Protein AF-A0A843EY91-F1 (afdb_monomer_lite)

Structure (mmCIF, N/CA/C/O backbone):
data_AF-A0A843EY91-F1
#
_entry.id   AF-A0A843EY91-F1
#
loop_
_atom_site.group_PDB
_atom_site.id
_atom_site.type_symbol
_atom_site.label_atom_id
_atom_site.label_alt_id
_atom_site.label_comp_id
_atom_site.label_asym_id
_atom_site.label_entity_id
_atom_site.label_seq_id
_atom_site.pdbx_PDB_ins_code
_atom_site.Cartn_x
_atom_site.Cartn_y
_atom_site.Cartn_z
_atom_site.occupancy
_atom_site.B_iso_or_equiv
_atom_site.auth_seq_id
_atom_site.auth_comp_id
_atom_site.auth_asym_id
_atom_site.auth_atom_id
_atom_site.pdbx_PDB_model_num
ATOM 1 N N . GLU A 1 1 ? -23.250 16.316 36.215 1.00 38.41 1 GLU A N 1
ATOM 2 C CA . GLU A 1 1 ? -23.088 16.364 34.748 1.00 38.41 1 GLU A CA 1
ATOM 3 C C . GLU A 1 1 ? -23.158 14.945 34.211 1.00 38.41 1 GLU A C 1
ATOM 5 O O . GLU A 1 1 ? -22.540 14.064 34.795 1.00 38.41 1 GLU A O 1
ATOM 10 N N . SER A 1 2 ? -23.974 14.704 33.185 1.00 42.41 2 SER A N 1
ATOM 11 C CA . SER A 1 2 ? -24.028 13.423 32.475 1.00 42.41 2 SER A CA 1
ATOM 12 C C . SER A 1 2 ? -23.112 13.567 31.266 1.00 42.41 2 SER A C 1
ATOM 14 O O . SER A 1 2 ? -23.427 14.307 30.339 1.00 42.41 2 SER A O 1
ATOM 16 N N . GLY A 1 3 ? -21.922 12.970 31.345 1.00 41.31 3 GLY A N 1
ATOM 17 C CA . GLY A 1 3 ? -20.997 12.908 30.221 1.00 41.31 3 GLY A CA 1
ATOM 18 C C . GLY A 1 3 ? -21.513 11.884 29.223 1.00 41.31 3 GLY A C 1
ATOM 19 O O . GLY A 1 3 ? -21.363 10.684 29.440 1.00 41.31 3 GLY A O 1
ATOM 20 N N . GLU A 1 4 ? -22.164 12.354 28.168 1.00 41.75 4 GLU A N 1
ATOM 21 C CA . GLU A 1 4 ? -22.530 11.518 27.033 1.00 41.75 4 GLU A CA 1
ATOM 22 C C . GLU A 1 4 ? -21.258 11.264 26.213 1.00 41.75 4 GLU A C 1
ATOM 24 O O . GLU A 1 4 ? -20.665 12.184 25.649 1.00 41.75 4 GLU A O 1
ATOM 29 N N . VAL A 1 5 ? -20.781 10.019 26.223 1.00 41.28 5 VAL A N 1
ATOM 30 C CA . VAL A 1 5 ? -19.644 9.588 25.406 1.00 41.28 5 VAL A CA 1
ATOM 31 C C . VAL A 1 5 ? -20.205 8.986 24.126 1.00 41.28 5 VAL A C 1
ATOM 33 O O . VAL A 1 5 ? -20.712 7.865 24.127 1.00 41.28 5 VAL A O 1
ATOM 36 N N . THR A 1 6 ? -20.108 9.723 23.023 1.00 37.47 6 THR A N 1
ATOM 37 C CA . THR A 1 6 ? -20.417 9.200 21.691 1.00 37.47 6 THR A CA 1
ATOM 38 C C . THR A 1 6 ? -19.245 8.347 21.219 1.00 37.47 6 THR A C 1
ATOM 40 O O . THR A 1 6 ? -18.173 8.866 20.912 1.00 37.47 6 THR A O 1
ATOM 43 N N . THR A 1 7 ? -19.430 7.029 21.171 1.00 41.72 7 THR A N 1
ATOM 44 C CA . THR A 1 7 ? -18.467 6.122 20.539 1.00 41.72 7 THR A CA 1
ATOM 45 C C . THR A 1 7 ? -18.862 5.938 19.075 1.00 41.72 7 THR A C 1
ATOM 47 O O . THR A 1 7 ? -19.982 5.539 18.768 1.00 41.72 7 THR A O 1
ATOM 50 N N . PHE A 1 8 ? -17.962 6.272 18.151 1.00 50.16 8 PHE A N 1
ATOM 51 C CA . PHE A 1 8 ? -18.122 5.914 16.743 1.00 50.16 8 PHE A CA 1
ATOM 52 C C . PHE A 1 8 ? -17.582 4.493 16.577 1.00 50.16 8 PHE A C 1
ATOM 54 O O . PHE A 1 8 ? -16.372 4.291 16.501 1.00 50.16 8 PHE A O 1
ATOM 61 N N . GLY A 1 9 ? -18.471 3.500 16.611 1.00 49.00 9 GLY A N 1
ATOM 62 C CA . GLY A 1 9 ? -18.113 2.131 16.250 1.00 49.00 9 GLY A CA 1
ATOM 63 C C . GLY A 1 9 ? -17.911 2.052 14.741 1.00 49.00 9 GLY A C 1
ATOM 64 O O . GLY A 1 9 ? -18.856 2.295 13.996 1.00 49.00 9 GLY A O 1
ATOM 65 N N . ILE A 1 10 ? -16.692 1.747 14.297 1.00 61.06 10 ILE A N 1
ATOM 66 C CA . ILE A 1 10 ? -16.424 1.406 12.894 1.00 61.06 10 ILE A CA 1
ATOM 67 C C . ILE A 1 10 ? -17.069 0.042 12.645 1.00 61.06 10 ILE A C 1
ATOM 69 O O . ILE A 1 10 ? -16.861 -0.889 13.431 1.00 61.06 10 ILE A O 1
ATOM 73 N N . ALA A 1 11 ? -17.881 -0.077 11.595 1.00 61.56 11 ALA A N 1
ATOM 74 C CA . ALA A 1 11 ? -18.478 -1.360 11.260 1.00 61.56 11 ALA A CA 1
ATOM 75 C C . ALA A 1 11 ? -17.380 -2.331 10.799 1.00 61.56 11 ALA A C 1
ATOM 77 O O . ALA A 1 11 ? -16.426 -1.944 10.128 1.00 61.56 11 ALA A O 1
ATOM 78 N N . SER A 1 12 ? -17.486 -3.607 11.169 1.00 61.09 12 SER A N 1
ATOM 79 C CA . SER A 1 12 ? -16.444 -4.603 10.872 1.00 61.09 12 SER A CA 1
ATOM 80 C C . SER A 1 12 ? -16.180 -4.765 9.370 1.00 61.09 12 SER A C 1
ATOM 82 O O . SER A 1 12 ? -15.088 -5.163 8.984 1.00 61.09 12 SER A O 1
ATOM 84 N N . ASP A 1 13 ? -17.161 -4.441 8.523 1.00 65.38 13 ASP A N 1
ATOM 85 C CA . ASP A 1 13 ? -17.050 -4.475 7.065 1.00 65.38 13 ASP A CA 1
ATOM 86 C C . ASP A 1 13 ? -16.375 -3.229 6.461 1.00 65.38 13 ASP A C 1
ATOM 88 O O . ASP A 1 13 ? -16.090 -3.220 5.262 1.00 65.38 13 ASP A O 1
ATOM 92 N N . GLU A 1 14 ? -16.079 -2.213 7.276 1.00 72.94 14 GLU A N 1
ATOM 93 C CA . GLU A 1 14 ? -15.295 -1.019 6.926 1.00 72.94 14 GLU A CA 1
ATOM 94 C C . GLU A 1 14 ? -13.829 -1.115 7.390 1.00 72.94 14 GLU A C 1
ATOM 96 O O . GLU A 1 14 ? -13.016 -0.251 7.052 1.00 72.94 14 GLU A O 1
ATOM 101 N N . LEU A 1 15 ? -13.487 -2.165 8.148 1.00 88.94 15 LEU A N 1
ATOM 102 C CA . LEU A 1 15 ? -12.149 -2.414 8.676 1.00 88.94 15 LEU A CA 1
ATOM 103 C C . LEU A 1 15 ? -11.420 -3.469 7.839 1.00 88.94 15 LEU A C 1
ATOM 105 O O . LEU A 1 15 ? -11.920 -4.579 7.649 1.00 88.94 15 LEU A O 1
ATOM 109 N N . LEU A 1 16 ? -10.227 -3.131 7.359 1.00 94.44 16 LEU A N 1
ATOM 110 C CA . LEU A 1 16 ? -9.354 -4.045 6.629 1.00 94.44 16 LEU A CA 1
ATOM 111 C C . LEU A 1 16 ? -8.291 -4.607 7.574 1.00 94.44 16 LEU A C 1
ATOM 113 O O . LEU A 1 16 ? -7.502 -3.847 8.140 1.00 94.44 16 LEU A O 1
ATOM 117 N N . ASN A 1 17 ? -8.251 -5.928 7.732 1.00 95.31 17 ASN A N 1
ATOM 118 C CA . ASN A 1 17 ? -7.218 -6.570 8.541 1.00 95.31 17 ASN A CA 1
ATOM 119 C C . ASN A 1 17 ? -5.982 -6.807 7.681 1.00 95.31 17 ASN A C 1
ATOM 121 O O . ASN A 1 17 ? -6.077 -7.413 6.610 1.00 95.31 17 ASN A O 1
ATOM 125 N N . VAL A 1 18 ? -4.829 -6.346 8.155 1.00 96.81 18 VAL A N 1
ATOM 126 C CA . VAL A 1 18 ? -3.557 -6.434 7.435 1.00 96.81 18 VAL A CA 1
ATOM 127 C C . VAL A 1 18 ? -2.496 -7.110 8.292 1.00 96.81 18 VAL A C 1
ATOM 129 O O . VAL A 1 18 ? -2.485 -6.953 9.509 1.00 96.81 18 VAL A O 1
ATOM 132 N N . LYS A 1 19 ? -1.585 -7.839 7.652 1.00 96.94 19 LYS A N 1
ATOM 133 C CA . LYS A 1 19 ? -0.358 -8.356 8.263 1.00 96.94 19 LYS A CA 1
ATOM 134 C C . LYS A 1 19 ? 0.823 -7.638 7.625 1.00 96.94 19 LYS A C 1
ATOM 136 O O . LYS A 1 19 ? 0.993 -7.705 6.406 1.00 96.94 19 LYS A O 1
ATOM 141 N N . LEU A 1 20 ? 1.616 -6.921 8.419 1.00 97.06 20 LEU A N 1
ATOM 142 C CA . LEU A 1 20 ? 2.804 -6.227 7.919 1.00 97.06 20 LEU A CA 1
ATOM 143 C C . LEU A 1 20 ? 4.020 -7.157 7.924 1.00 97.06 20 LEU A C 1
ATOM 145 O O . LEU A 1 20 ? 4.103 -8.106 8.702 1.00 97.06 20 LEU A O 1
ATOM 149 N N . THR A 1 21 ? 4.967 -6.900 7.023 1.00 96.81 21 THR A N 1
ATOM 150 C CA . THR A 1 21 ? 6.192 -7.699 6.898 1.00 96.81 21 THR A CA 1
ATOM 151 C C . THR A 1 21 ? 7.419 -6.957 7.413 1.00 96.81 21 THR A C 1
ATOM 153 O O . THR A 1 21 ? 7.616 -5.775 7.139 1.00 96.81 21 THR A O 1
ATOM 156 N N . ASP A 1 22 ? 8.322 -7.688 8.065 1.00 96.69 22 ASP A N 1
ATOM 157 C CA . ASP A 1 22 ? 9.632 -7.172 8.483 1.00 96.69 22 ASP A CA 1
ATOM 158 C C . ASP A 1 22 ? 10.663 -7.108 7.349 1.00 96.69 22 ASP A C 1
ATOM 160 O O . ASP A 1 22 ? 11.763 -6.585 7.526 1.00 96.69 22 ASP A O 1
ATOM 164 N N . LYS A 1 23 ? 10.329 -7.626 6.160 1.00 97.62 23 LYS A N 1
ATOM 165 C CA . LYS A 1 23 ? 11.233 -7.629 4.998 1.00 97.62 23 LYS A CA 1
ATOM 166 C C . LYS A 1 23 ? 11.418 -6.245 4.363 1.00 97.62 23 LYS A C 1
ATOM 168 O O . LYS A 1 23 ? 12.357 -6.063 3.591 1.00 97.62 23 LYS A O 1
ATOM 173 N N . ALA A 1 24 ? 10.544 -5.289 4.680 1.00 97.62 24 ALA A N 1
ATOM 174 C CA . ALA A 1 24 ? 10.584 -3.911 4.193 1.00 97.62 24 ALA A CA 1
ATOM 175 C C . ALA A 1 24 ? 10.521 -2.917 5.368 1.00 97.62 24 ALA A C 1
ATOM 177 O O . ALA A 1 24 ? 9.527 -2.206 5.521 1.00 97.62 24 ALA A O 1
ATOM 178 N N . PRO A 1 25 ? 11.536 -2.874 6.249 1.00 97.81 25 PRO A N 1
ATOM 179 C CA . PRO A 1 25 ? 11.440 -2.174 7.529 1.00 97.81 25 PRO A CA 1
ATOM 180 C C . PRO A 1 25 ? 11.234 -0.658 7.392 1.00 97.81 25 PRO A C 1
ATOM 182 O O . PRO A 1 25 ? 10.562 -0.053 8.226 1.00 97.81 25 PRO A O 1
ATOM 185 N N . ARG A 1 26 ? 11.778 -0.016 6.348 1.00 98.19 26 ARG A N 1
ATOM 186 C CA . ARG A 1 26 ? 11.613 1.437 6.147 1.00 98.19 26 ARG A CA 1
ATOM 187 C C . ARG A 1 26 ? 10.217 1.768 5.641 1.00 98.19 26 ARG A C 1
ATOM 189 O O . ARG A 1 26 ? 9.615 2.745 6.074 1.00 98.19 26 ARG A O 1
ATOM 196 N N . THR A 1 27 ? 9.711 0.942 4.738 1.00 98.56 27 THR A N 1
ATOM 197 C CA . THR A 1 27 ? 8.380 1.044 4.147 1.00 98.56 27 THR A CA 1
ATOM 198 C C . THR A 1 27 ? 7.316 0.703 5.179 1.00 98.56 27 THR A C 1
ATOM 200 O O . THR A 1 27 ? 6.304 1.394 5.238 1.00 98.56 27 THR A O 1
ATOM 203 N N . ARG A 1 28 ? 7.570 -0.298 6.032 1.00 98.19 28 ARG A N 1
ATOM 204 C CA . ARG A 1 28 ? 6.742 -0.647 7.190 1.00 98.19 28 ARG A CA 1
ATOM 205 C C . ARG A 1 28 ? 6.610 0.551 8.119 1.00 98.19 28 ARG A C 1
ATOM 207 O O . ARG A 1 28 ? 5.499 1.030 8.309 1.00 98.19 28 ARG A O 1
ATOM 214 N N . TRP A 1 29 ? 7.735 1.093 8.589 1.00 98.00 29 TRP A N 1
ATOM 215 C CA . TRP A 1 29 ? 7.735 2.272 9.455 1.00 98.00 29 TRP A CA 1
ATOM 216 C C . TRP A 1 29 ? 7.007 3.464 8.823 1.00 98.00 29 TRP A C 1
ATOM 218 O O . TRP A 1 29 ? 6.231 4.152 9.482 1.00 98.00 29 TRP A O 1
ATOM 228 N N . TYR A 1 30 ? 7.235 3.706 7.529 1.00 98.44 30 TYR A N 1
ATOM 229 C CA . TYR A 1 30 ? 6.524 4.740 6.784 1.00 98.44 30 TYR A CA 1
ATOM 230 C C . TYR A 1 30 ? 5.010 4.516 6.811 1.00 98.44 30 TYR A C 1
ATOM 232 O O . TYR A 1 30 ? 4.280 5.429 7.192 1.00 98.44 30 TYR A O 1
ATOM 240 N N . LEU A 1 31 ? 4.540 3.312 6.461 1.00 98.19 31 LEU A N 1
ATOM 241 C CA . LEU A 1 31 ? 3.118 2.977 6.471 1.00 98.19 31 LEU A CA 1
ATOM 242 C C . LEU A 1 31 ? 2.531 3.139 7.878 1.00 98.19 31 LEU A C 1
ATOM 244 O O . LEU A 1 31 ? 1.505 3.797 8.035 1.00 98.19 31 LEU A O 1
ATOM 248 N N . GLU A 1 32 ? 3.192 2.603 8.902 1.00 97.81 32 GLU A N 1
ATOM 249 C CA . GLU A 1 32 ? 2.758 2.708 10.297 1.00 97.81 32 GLU A CA 1
ATOM 250 C C . GLU A 1 32 ? 2.624 4.167 10.741 1.00 97.81 32 GLU A C 1
ATOM 252 O O . GLU A 1 32 ? 1.630 4.550 11.363 1.00 97.81 32 GLU A O 1
ATOM 257 N N . LYS A 1 33 ? 3.597 5.005 10.371 1.00 97.44 33 LYS A N 1
ATOM 258 C CA . LYS A 1 33 ? 3.618 6.424 10.716 1.00 97.44 33 LYS A CA 1
ATOM 259 C C . LYS A 1 33 ? 2.482 7.198 10.052 1.00 97.44 33 LYS A C 1
ATOM 261 O O . LYS A 1 33 ? 1.758 7.912 10.741 1.00 97.44 33 LYS A O 1
ATOM 266 N N . ILE A 1 34 ? 2.303 7.071 8.735 1.00 97.56 34 ILE A N 1
ATOM 267 C CA . ILE A 1 34 ? 1.304 7.877 8.007 1.00 97.56 34 ILE A CA 1
ATOM 268 C C . ILE A 1 34 ? -0.130 7.409 8.261 1.00 97.56 34 ILE A C 1
ATOM 270 O O . ILE A 1 34 ? -1.069 8.192 8.130 1.00 97.56 34 ILE A O 1
ATOM 274 N N . THR A 1 35 ? -0.305 6.139 8.626 1.00 97.00 35 THR A N 1
ATOM 275 C CA . THR A 1 35 ? -1.620 5.584 8.967 1.00 97.00 35 THR A CA 1
ATOM 276 C C . THR A 1 35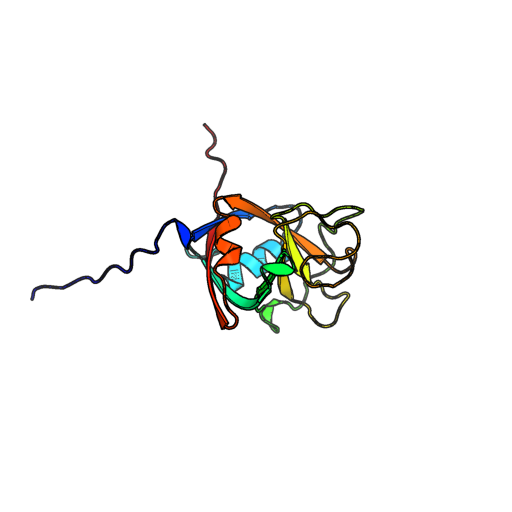 ? -1.977 5.803 10.430 1.00 97.00 35 THR A C 1
ATOM 278 O O . THR A 1 35 ? -3.157 5.760 10.774 1.00 97.00 35 THR A O 1
ATOM 281 N N . GLY A 1 36 ? -0.984 6.061 11.285 1.00 96.94 36 GLY A N 1
ATOM 282 C CA . GLY A 1 36 ? -1.137 6.156 12.734 1.00 96.94 36 GLY A CA 1
ATOM 283 C C . GLY A 1 36 ? -1.093 4.807 13.457 1.00 96.94 36 GLY A C 1
ATOM 284 O O . GLY A 1 36 ? -1.266 4.793 14.676 1.00 96.94 36 GLY A O 1
ATOM 285 N N . LEU A 1 37 ? -0.838 3.697 12.750 1.00 95.81 37 LEU A N 1
ATOM 286 C CA . LEU A 1 37 ? -0.685 2.366 13.354 1.00 95.81 37 LEU A CA 1
ATOM 287 C C . LEU A 1 37 ? 0.481 2.293 14.352 1.00 95.81 37 LEU A C 1
ATOM 289 O O . LEU A 1 37 ? 0.432 1.503 15.285 1.00 95.81 37 LEU A O 1
ATOM 293 N N . ALA A 1 38 ? 1.488 3.166 14.221 1.00 93.88 38 ALA A N 1
ATOM 294 C CA . ALA A 1 38 ? 2.590 3.249 15.185 1.00 93.88 38 ALA A CA 1
ATOM 295 C C . ALA A 1 38 ? 2.130 3.594 16.620 1.00 93.88 38 ALA A C 1
ATOM 297 O O . ALA A 1 38 ? 2.845 3.326 17.583 1.00 93.88 38 ALA A O 1
ATOM 298 N N . GLU A 1 39 ? 0.958 4.220 16.769 1.00 91.88 39 GLU A N 1
ATOM 299 C CA . GLU A 1 39 ? 0.447 4.708 18.057 1.00 91.88 39 GLU A CA 1
ATOM 300 C C . GLU A 1 39 ? -0.949 4.171 18.399 1.00 91.88 39 GLU A C 1
ATOM 302 O O . GLU A 1 39 ? -1.393 4.281 19.545 1.00 91.88 39 GLU A O 1
ATOM 307 N N . LYS A 1 40 ? -1.681 3.643 17.412 1.00 90.94 40 LYS A N 1
ATOM 308 C CA . LYS A 1 40 ? -3.094 3.276 17.533 1.00 90.94 40 LYS A CA 1
ATOM 309 C C . LYS A 1 40 ? -3.340 1.893 16.938 1.00 90.94 40 LYS A C 1
ATOM 311 O O . LYS A 1 40 ? -2.760 1.575 15.910 1.00 90.94 40 LYS A O 1
ATOM 316 N N . PRO A 1 41 ? -4.284 1.117 17.497 1.00 86.88 41 PRO A N 1
ATOM 317 C CA . PRO A 1 41 ? -4.628 -0.193 16.945 1.00 86.88 41 PRO A CA 1
ATOM 318 C C . PRO A 1 41 ? -5.268 -0.095 15.552 1.00 86.88 41 PRO A C 1
ATOM 320 O O . PRO A 1 41 ? -5.151 -1.011 14.749 1.00 86.88 41 PRO A O 1
ATOM 323 N N . VAL A 1 42 ? -5.947 1.018 15.253 1.00 93.00 42 VAL A N 1
ATOM 324 C CA . VAL A 1 42 ? -6.600 1.253 13.961 1.00 93.00 42 VAL A CA 1
ATOM 325 C C . VAL A 1 42 ? -5.983 2.476 13.299 1.00 93.00 42 VAL A C 1
ATOM 327 O O . VAL A 1 42 ? -6.016 3.579 13.855 1.00 93.00 42 VAL A O 1
ATOM 330 N N . GLY A 1 43 ? -5.448 2.266 12.102 1.00 95.88 43 GLY A N 1
ATOM 331 C CA . GLY A 1 43 ? -4.925 3.303 11.230 1.00 95.88 43 GLY A CA 1
ATOM 332 C C . GLY A 1 43 ? -5.920 3.721 10.153 1.00 95.88 43 GLY A C 1
ATOM 333 O O . GLY A 1 43 ? -6.958 3.089 9.942 1.00 95.88 43 GLY A O 1
ATOM 334 N N . THR A 1 44 ? -5.588 4.794 9.440 1.00 96.31 44 THR A N 1
ATOM 335 C CA . THR A 1 44 ? -6.410 5.314 8.340 1.00 96.31 44 THR A CA 1
ATOM 336 C C . THR A 1 44 ? -5.594 5.575 7.087 1.00 96.31 44 THR A C 1
ATOM 338 O O . THR A 1 44 ? -4.503 6.131 7.163 1.00 96.31 44 THR A O 1
ATOM 341 N N . LEU A 1 45 ? -6.168 5.267 5.928 1.00 96.38 45 LEU A N 1
ATOM 342 C CA . LEU A 1 45 ? -5.634 5.610 4.614 1.00 96.38 45 LEU A CA 1
ATOM 343 C C . LEU A 1 45 ? -6.653 6.439 3.838 1.00 96.38 45 LEU A C 1
ATOM 345 O O . LEU A 1 45 ? -7.819 6.064 3.720 1.00 96.38 45 LEU A O 1
ATOM 349 N N . LYS A 1 46 ? -6.215 7.559 3.263 1.00 97.19 46 LYS A N 1
ATOM 350 C CA . LYS A 1 46 ? -7.071 8.370 2.392 1.00 97.19 46 LYS A CA 1
ATOM 351 C C . LYS A 1 46 ? -7.014 7.831 0.970 1.00 97.19 46 LYS A C 1
ATOM 353 O O . LYS A 1 46 ? -5.949 7.870 0.352 1.00 97.19 46 LYS A O 1
ATOM 358 N N . VAL A 1 47 ? -8.151 7.412 0.427 1.00 97.12 47 VAL A N 1
ATOM 359 C CA . VAL A 1 47 ? -8.258 6.914 -0.948 1.00 97.12 47 VAL A CA 1
ATOM 360 C C . VAL A 1 47 ? -7.863 8.021 -1.925 1.00 97.12 47 VAL A C 1
ATOM 362 O O . VAL A 1 47 ? -8.428 9.117 -1.913 1.00 97.12 47 VAL A O 1
ATOM 365 N N . TYR A 1 48 ? -6.861 7.737 -2.753 1.00 96.75 48 TYR A N 1
ATOM 366 C CA . TYR A 1 48 ? -6.465 8.576 -3.879 1.00 96.75 48 TYR A CA 1
ATOM 367 C C . TYR A 1 48 ? -7.306 8.235 -5.108 1.00 96.75 48 TYR A C 1
ATOM 369 O O . TYR A 1 48 ? -7.874 9.132 -5.723 1.00 96.75 48 TYR A O 1
ATOM 377 N N . PHE A 1 49 ? -7.425 6.940 -5.411 1.00 94.38 49 PHE A N 1
ATOM 378 C CA . PHE A 1 49 ? -8.185 6.432 -6.547 1.00 94.38 49 PHE A CA 1
ATOM 379 C C . PHE A 1 49 ? -8.704 5.022 -6.248 1.00 94.38 49 PHE A C 1
ATOM 381 O O . PHE A 1 49 ? -7.937 4.179 -5.784 1.00 94.38 49 PHE A O 1
ATOM 388 N N . ALA A 1 50 ? -9.980 4.751 -6.505 1.00 95.62 50 ALA A N 1
ATOM 389 C CA . ALA A 1 50 ? -10.577 3.427 -6.354 1.00 95.62 50 ALA A CA 1
ATOM 390 C C . ALA A 1 50 ? -11.307 3.020 -7.636 1.00 95.62 50 ALA A C 1
ATOM 392 O O . ALA A 1 50 ? -12.292 3.644 -8.027 1.00 95.62 50 ALA A O 1
ATOM 393 N N . VAL A 1 51 ? -10.855 1.934 -8.269 1.00 93.69 51 VAL A N 1
ATOM 394 C CA . VAL A 1 51 ? -11.494 1.375 -9.469 1.00 93.69 51 VAL A CA 1
ATOM 395 C C . VAL A 1 51 ? -11.788 -0.104 -9.248 1.00 93.69 51 VAL A C 1
ATOM 397 O O . VAL A 1 51 ? -10.982 -0.955 -9.637 1.00 93.69 51 VAL A O 1
ATOM 400 N N . PRO A 1 52 ? -12.947 -0.426 -8.641 1.00 92.94 52 PRO A N 1
ATOM 401 C CA . PRO A 1 52 ? -13.362 -1.806 -8.393 1.00 92.94 52 PRO A CA 1
ATOM 402 C C . PRO A 1 52 ? -13.344 -2.675 -9.654 1.00 92.94 52 PRO A C 1
ATOM 404 O O . PRO A 1 52 ? -12.805 -3.777 -9.633 1.00 92.94 52 PRO A O 1
ATOM 407 N N . ASP A 1 53 ? -13.815 -2.141 -10.786 1.00 92.75 53 ASP A N 1
ATOM 408 C CA . ASP A 1 53 ? -13.843 -2.862 -12.069 1.00 92.75 53 ASP A CA 1
ATOM 409 C C . ASP A 1 53 ? -12.441 -3.255 -12.573 1.00 92.75 53 ASP A C 1
ATOM 411 O O . ASP A 1 53 ? -12.288 -4.224 -13.315 1.00 92.75 53 ASP A O 1
ATOM 415 N N . MET A 1 54 ? -11.403 -2.520 -12.159 1.00 92.06 54 MET A N 1
ATOM 416 C CA . MET A 1 54 ? -10.001 -2.802 -12.482 1.00 92.06 54 MET A CA 1
ATOM 417 C C . MET A 1 54 ? -9.254 -3.480 -11.330 1.00 92.06 54 MET A C 1
ATOM 419 O O . MET A 1 54 ? -8.046 -3.688 -11.442 1.00 92.06 54 MET A O 1
ATOM 423 N N . ASN A 1 55 ? -9.947 -3.844 -10.243 1.00 95.31 55 ASN A N 1
ATOM 424 C CA . ASN A 1 55 ? -9.363 -4.483 -9.065 1.00 95.31 55 ASN A CA 1
ATOM 425 C C . ASN A 1 55 ? -8.177 -3.686 -8.489 1.00 95.31 55 ASN A C 1
ATOM 427 O O . ASN A 1 55 ? -7.183 -4.275 -8.069 1.00 95.31 55 ASN A O 1
ATOM 431 N N . MET A 1 56 ? -8.247 -2.350 -8.532 1.00 94.94 56 MET A N 1
ATOM 432 C CA . MET A 1 56 ? -7.124 -1.459 -8.236 1.00 94.94 56 MET A CA 1
ATOM 433 C C . MET A 1 56 ? -7.546 -0.325 -7.304 1.00 94.94 56 MET A C 1
ATOM 435 O O . MET A 1 56 ? -8.459 0.445 -7.607 1.00 94.94 56 MET A O 1
ATOM 439 N N . PHE A 1 57 ? -6.830 -0.203 -6.190 1.00 97.69 57 PHE A N 1
ATOM 440 C CA . PHE A 1 57 ? -7.101 0.773 -5.142 1.00 97.69 57 PHE A CA 1
ATOM 441 C C . PHE A 1 57 ? -5.793 1.439 -4.739 1.00 97.69 57 PHE A C 1
ATOM 443 O O . PHE A 1 57 ? -4.845 0.756 -4.358 1.00 97.69 57 PHE A O 1
ATOM 450 N N . MET A 1 58 ? -5.730 2.763 -4.837 1.00 98.19 58 MET A N 1
ATOM 451 C CA . MET A 1 58 ? -4.562 3.561 -4.485 1.00 98.19 58 MET A CA 1
ATOM 452 C C . MET A 1 58 ? -4.899 4.542 -3.372 1.00 98.19 58 MET A C 1
ATOM 454 O O . MET A 1 58 ? -5.974 5.147 -3.349 1.00 98.19 58 MET A O 1
ATOM 458 N N . PHE A 1 59 ? -3.945 4.751 -2.476 1.00 98.31 59 PHE A N 1
ATOM 459 C CA . PHE A 1 59 ? -4.085 5.601 -1.303 1.00 98.31 59 PHE A CA 1
ATOM 460 C C . PHE A 1 59 ? -2.990 6.657 -1.291 1.00 98.31 59 PHE A C 1
ATOM 462 O O . PHE A 1 59 ? -1.867 6.418 -1.739 1.00 98.31 59 PHE A O 1
ATOM 469 N N . ASN A 1 60 ? -3.333 7.837 -0.779 1.00 97.88 60 ASN A N 1
ATOM 470 C CA . ASN A 1 60 ? -2.389 8.934 -0.655 1.00 97.88 60 ASN A CA 1
ATOM 471 C C . ASN A 1 60 ? -1.248 8.534 0.279 1.00 97.88 60 ASN A C 1
ATOM 473 O O . ASN A 1 60 ? -1.484 8.035 1.379 1.00 97.88 60 ASN A O 1
ATOM 477 N N . GLY A 1 61 ? -0.028 8.801 -0.173 1.00 96.69 61 GLY A N 1
ATOM 478 C CA . GLY A 1 61 ? 1.145 8.821 0.681 1.00 96.69 61 GLY A CA 1
ATOM 479 C C . GLY A 1 61 ? 1.377 10.194 1.306 1.00 96.69 61 GLY A C 1
ATOM 480 O O . GLY A 1 61 ? 0.575 11.117 1.148 1.00 96.69 61 GLY A O 1
ATOM 481 N N . ASP A 1 62 ? 2.531 10.334 1.946 1.00 97.38 62 ASP A N 1
ATOM 482 C CA . ASP A 1 62 ? 3.065 11.607 2.415 1.00 97.38 62 ASP A CA 1
ATOM 483 C C . ASP A 1 62 ? 4.432 11.870 1.760 1.00 97.38 62 ASP A C 1
ATOM 485 O O . ASP A 1 62 ? 5.352 11.052 1.828 1.00 97.38 62 ASP A O 1
ATOM 489 N N . ASN A 1 63 ? 4.566 13.010 1.082 1.00 92.44 63 ASN A N 1
ATOM 490 C CA . ASN A 1 63 ? 5.763 13.346 0.304 1.00 92.44 63 ASN A CA 1
ATOM 491 C C . ASN A 1 63 ? 6.997 13.631 1.170 1.00 92.44 63 ASN A C 1
ATOM 493 O O . ASN A 1 63 ? 8.125 13.464 0.703 1.00 92.44 63 ASN A O 1
ATOM 497 N N . ASP A 1 64 ? 6.810 14.117 2.395 1.00 94.69 64 ASP A N 1
ATOM 498 C CA . ASP A 1 64 ? 7.921 14.422 3.287 1.00 94.69 64 ASP A CA 1
ATOM 499 C C . ASP A 1 64 ? 8.401 13.157 3.997 1.00 94.69 64 ASP A C 1
ATOM 501 O O . ASP A 1 64 ? 9.611 12.936 4.085 1.00 94.69 64 ASP A O 1
ATOM 505 N N . GLU A 1 65 ? 7.469 12.295 4.401 1.00 96.38 65 GLU A N 1
ATOM 506 C CA . GLU A 1 65 ? 7.758 11.033 5.089 1.00 96.38 65 GLU A CA 1
ATOM 507 C C . GLU A 1 65 ? 8.238 9.917 4.156 1.00 96.38 65 GLU A C 1
ATOM 509 O O . GLU A 1 65 ? 8.963 9.018 4.577 1.00 96.38 65 GLU A O 1
ATOM 514 N N . SER A 1 66 ? 7.887 9.972 2.871 1.00 95.44 66 SER A N 1
ATOM 515 C CA . SER A 1 66 ? 8.315 8.982 1.872 1.00 95.44 66 SER A CA 1
ATO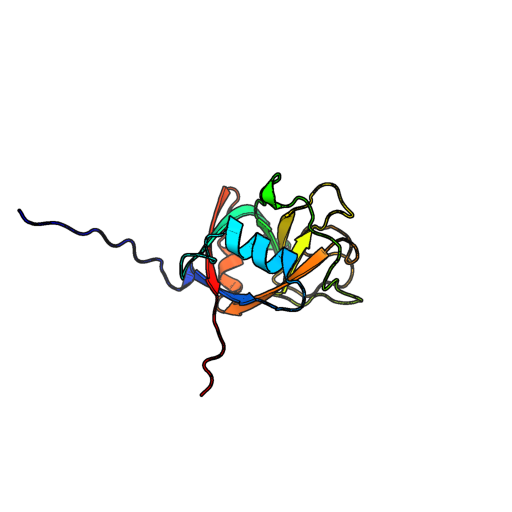M 516 C C . SER A 1 66 ? 9.763 9.165 1.399 1.00 95.44 66 SER A C 1
ATOM 518 O O . SER A 1 66 ? 10.305 8.339 0.651 1.00 95.44 66 SER A O 1
ATOM 520 N N . LYS A 1 67 ? 10.438 10.233 1.842 1.00 92.06 67 LYS A N 1
ATOM 521 C CA . LYS A 1 67 ? 11.855 10.459 1.546 1.00 92.06 67 LYS A CA 1
ATOM 522 C C . LYS A 1 67 ? 12.689 9.334 2.156 1.00 92.06 67 LYS A C 1
ATOM 524 O O . LYS A 1 67 ? 12.725 9.142 3.365 1.00 92.06 67 LYS A O 1
ATOM 529 N N . GLY A 1 68 ? 13.423 8.618 1.307 1.00 92.31 68 GLY A N 1
ATOM 530 C CA . GLY A 1 68 ? 14.299 7.529 1.746 1.00 92.31 68 GLY A CA 1
ATOM 531 C C . GLY A 1 68 ? 13.655 6.142 1.742 1.00 92.31 68 GLY A C 1
ATOM 532 O O . GLY A 1 68 ? 14.267 5.206 2.263 1.00 92.31 68 GLY A O 1
ATOM 533 N N . LEU A 1 69 ? 12.483 5.987 1.115 1.00 97.88 69 LEU A N 1
ATOM 534 C CA . LEU A 1 69 ? 11.959 4.683 0.703 1.00 97.88 69 LEU A CA 1
ATOM 535 C C . LEU A 1 69 ? 12.832 4.095 -0.414 1.00 97.88 69 LEU A C 1
ATOM 537 O O . LEU A 1 69 ? 12.531 4.227 -1.600 1.00 97.88 69 LEU A O 1
ATOM 541 N N . ILE A 1 70 ? 13.955 3.489 -0.032 1.00 98.00 70 ILE A N 1
ATOM 542 C CA . ILE A 1 70 ? 14.821 2.722 -0.936 1.00 98.00 70 ILE A CA 1
ATOM 543 C C . ILE A 1 70 ? 14.086 1.473 -1.448 1.00 98.00 70 ILE A C 1
ATOM 545 O O . ILE A 1 70 ? 13.135 1.037 -0.802 1.00 98.00 70 ILE A O 1
ATOM 549 N N . PRO A 1 71 ? 14.504 0.874 -2.575 1.00 98.00 71 PRO A N 1
ATOM 550 C CA . PRO A 1 71 ? 14.024 -0.449 -2.960 1.00 98.00 71 PRO A CA 1
ATOM 551 C C . PRO A 1 71 ? 14.288 -1.485 -1.858 1.00 98.00 71 PRO A C 1
ATOM 553 O O . PRO A 1 71 ? 15.429 -1.661 -1.430 1.00 98.00 71 PRO A O 1
ATOM 556 N N . GLU A 1 72 ? 13.228 -2.138 -1.385 1.00 97.12 72 GLU A N 1
ATOM 557 C CA . GLU A 1 72 ? 13.268 -3.224 -0.403 1.00 97.12 72 GLU A CA 1
ATOM 558 C C . GLU A 1 72 ? 12.034 -4.121 -0.569 1.00 97.12 72 GLU A C 1
ATOM 560 O O . GLU A 1 72 ? 10.947 -3.637 -0.881 1.00 97.12 72 GLU A O 1
ATOM 565 N N . ASN A 1 73 ? 12.207 -5.433 -0.377 1.00 98.00 73 ASN A N 1
ATOM 566 C CA . ASN A 1 73 ? 11.155 -6.442 -0.571 1.00 98.00 73 ASN A CA 1
ATOM 567 C C . ASN A 1 73 ? 10.375 -6.258 -1.890 1.00 98.00 73 ASN A C 1
ATOM 569 O O . ASN A 1 73 ? 9.141 -6.255 -1.913 1.00 98.00 73 ASN A O 1
ATOM 573 N N . ASN A 1 74 ? 11.102 -6.013 -2.982 1.00 98.00 74 ASN A N 1
ATOM 574 C CA . ASN A 1 74 ? 10.499 -5.878 -4.300 1.00 98.00 74 ASN A CA 1
ATOM 575 C C . ASN A 1 74 ? 9.942 -7.232 -4.766 1.00 98.00 74 ASN A C 1
ATOM 577 O O . ASN A 1 74 ? 10.592 -8.253 -4.533 1.00 98.00 74 ASN A O 1
ATOM 581 N N . PRO A 1 75 ? 8.789 -7.259 -5.453 1.00 96.31 75 PRO A N 1
ATOM 582 C CA . PRO A 1 75 ? 8.350 -8.455 -6.158 1.00 96.31 75 PRO A CA 1
ATOM 583 C C . PRO A 1 75 ? 9.345 -8.818 -7.263 1.00 96.31 75 PRO A C 1
ATOM 585 O O . PRO A 1 75 ? 9.992 -7.938 -7.838 1.00 96.31 75 PRO A O 1
ATOM 588 N N . GLU A 1 76 ? 9.428 -10.104 -7.587 1.00 92.25 76 GLU A N 1
ATOM 589 C CA . GLU A 1 76 ? 10.249 -10.588 -8.702 1.00 92.25 76 GLU A CA 1
ATOM 590 C C . GLU A 1 76 ? 9.385 -10.781 -9.952 1.00 92.25 76 GLU A C 1
ATOM 592 O O . GLU A 1 76 ? 9.539 -10.035 -10.916 1.00 92.25 76 GLU A O 1
ATOM 597 N N . ASP A 1 77 ? 8.417 -11.701 -9.890 1.00 93.81 77 ASP A N 1
ATOM 598 C CA . ASP A 1 77 ? 7.611 -12.101 -11.057 1.00 93.81 77 ASP A CA 1
ATOM 599 C C . ASP A 1 77 ? 6.096 -11.984 -10.843 1.00 93.81 77 ASP A C 1
ATOM 601 O O . ASP A 1 77 ? 5.323 -11.910 -11.798 1.00 93.81 77 ASP A O 1
ATOM 605 N N . LEU A 1 78 ? 5.654 -12.002 -9.588 1.00 96.19 78 LEU A N 1
ATOM 606 C CA . LEU A 1 78 ? 4.247 -12.050 -9.218 1.00 96.19 78 LEU A CA 1
ATOM 607 C C . LEU A 1 78 ? 4.038 -11.238 -7.948 1.00 96.19 78 LEU A C 1
ATOM 609 O O . LEU A 1 78 ? 4.796 -11.376 -6.989 1.00 96.19 78 LEU A O 1
ATOM 613 N N . MET A 1 79 ? 2.965 -10.460 -7.940 1.00 96.56 79 MET A N 1
ATOM 614 C CA . MET A 1 79 ? 2.365 -9.929 -6.728 1.00 96.56 79 MET A CA 1
ATOM 615 C C . MET A 1 79 ? 0.953 -10.504 -6.599 1.00 96.56 79 MET A C 1
ATOM 617 O O . MET A 1 79 ? 0.174 -10.472 -7.556 1.00 96.56 79 MET A O 1
ATOM 621 N N . LYS A 1 80 ? 0.640 -11.067 -5.437 1.00 97.38 80 LYS A N 1
ATOM 622 C CA . LYS A 1 80 ? -0.637 -11.717 -5.140 1.00 97.38 80 LYS A CA 1
ATOM 623 C C . LYS A 1 80 ? -1.726 -10.700 -4.819 1.00 97.38 80 LYS A C 1
ATOM 625 O O . LYS A 1 80 ? -1.461 -9.594 -4.344 1.00 97.38 80 LYS A O 1
ATOM 630 N N . ALA A 1 81 ? -2.973 -11.108 -5.027 1.00 97.50 81 ALA A N 1
ATOM 631 C CA . ALA A 1 81 ? -4.134 -10.396 -4.521 1.00 97.50 81 ALA A CA 1
ATOM 632 C C . ALA A 1 81 ? -3.984 -10.107 -3.018 1.00 97.50 81 ALA A C 1
ATOM 634 O O . ALA A 1 81 ? -3.631 -10.986 -2.235 1.00 97.50 81 ALA A O 1
ATOM 635 N N . GLY A 1 82 ? -4.271 -8.870 -2.621 1.00 97.50 82 GLY A N 1
ATOM 636 C CA . GLY A 1 82 ? -4.189 -8.417 -1.237 1.00 97.50 82 GLY A CA 1
ATOM 637 C C . GLY A 1 82 ? -2.807 -7.938 -0.796 1.00 97.50 82 GLY A C 1
ATOM 638 O O . GLY A 1 82 ? -2.732 -7.300 0.250 1.00 97.50 82 GLY A O 1
ATOM 639 N N . GLU A 1 83 ? -1.733 -8.155 -1.563 1.00 98.25 83 GLU A N 1
ATOM 640 C CA . GLU A 1 83 ? -0.432 -7.573 -1.218 1.00 98.25 83 GLU A CA 1
ATOM 641 C C . GLU A 1 83 ? -0.479 -6.039 -1.295 1.00 98.25 83 GLU A C 1
ATOM 643 O O . GLU A 1 83 ? -1.037 -5.433 -2.218 1.00 98.25 83 GLU A O 1
ATOM 648 N N . ILE A 1 84 ? 0.112 -5.407 -0.282 1.00 98.62 84 ILE A N 1
ATOM 649 C CA . ILE A 1 84 ? 0.177 -3.959 -0.122 1.00 98.62 84 ILE A CA 1
ATOM 650 C C . ILE A 1 84 ? 1.515 -3.502 -0.691 1.00 98.62 84 ILE A C 1
ATOM 652 O O . ILE A 1 84 ? 2.579 -3.815 -0.151 1.00 98.62 84 ILE A O 1
ATOM 656 N N . GLY A 1 85 ? 1.460 -2.753 -1.788 1.00 98.44 85 GLY A N 1
ATOM 657 C CA . GLY A 1 85 ? 2.638 -2.199 -2.445 1.00 98.44 85 GLY A CA 1
ATOM 658 C C . GLY A 1 85 ? 2.783 -0.706 -2.184 1.00 98.44 85 GLY A C 1
ATOM 659 O O . GLY A 1 85 ? 1.804 0.036 -2.235 1.00 98.44 85 GLY A O 1
ATOM 660 N N . VAL A 1 86 ? 4.014 -0.252 -1.965 1.00 98.69 86 VAL A N 1
ATOM 661 C CA . VAL A 1 86 ? 4.362 1.168 -1.849 1.00 98.69 86 VAL A CA 1
ATOM 662 C C . VAL A 1 86 ? 5.398 1.520 -2.904 1.00 98.69 86 VAL A C 1
ATOM 664 O O . VAL A 1 86 ? 6.422 0.849 -3.035 1.00 98.69 86 VAL A O 1
ATOM 667 N N . THR A 1 87 ? 5.156 2.585 -3.660 1.00 98.56 87 THR A N 1
ATOM 668 C CA . THR A 1 87 ? 6.125 3.075 -4.641 1.00 98.56 87 THR A CA 1
ATOM 669 C C . THR A 1 87 ? 7.384 3.579 -3.932 1.00 98.56 87 THR A C 1
ATOM 671 O O . THR A 1 87 ? 7.315 4.441 -3.055 1.00 98.56 87 THR A O 1
ATOM 674 N N . ASN A 1 88 ? 8.548 3.080 -4.335 1.00 98.31 88 ASN A N 1
ATOM 675 C CA . ASN A 1 88 ? 9.844 3.474 -3.791 1.00 98.31 88 ASN A CA 1
ATOM 676 C C . ASN A 1 88 ? 10.504 4.596 -4.616 1.00 98.31 88 ASN A C 1
ATOM 678 O O . ASN A 1 88 ? 10.008 5.022 -5.662 1.00 98.31 88 ASN A O 1
ATOM 682 N N . MET A 1 89 ? 11.653 5.082 -4.148 1.00 96.88 89 MET A N 1
ATOM 683 C CA . MET A 1 89 ? 12.363 6.233 -4.719 1.00 96.88 89 MET A CA 1
ATOM 684 C C . MET A 1 89 ? 12.891 6.036 -6.152 1.00 96.88 89 MET A C 1
ATOM 686 O O . MET A 1 89 ? 13.426 6.976 -6.737 1.00 96.88 89 MET A O 1
ATOM 690 N N . SER A 1 90 ? 12.745 4.845 -6.743 1.00 96.50 90 SER A N 1
ATOM 691 C CA . SER A 1 90 ? 13.074 4.605 -8.156 1.00 96.50 90 SER A CA 1
ATOM 692 C C . SER A 1 90 ? 12.095 5.290 -9.120 1.00 96.50 90 SER A C 1
ATOM 694 O O . SER A 1 90 ? 12.346 5.338 -10.329 1.00 96.50 90 SER A O 1
ATOM 696 N N . LYS A 1 91 ? 10.967 5.812 -8.613 1.00 96.62 91 LYS A N 1
ATOM 697 C CA . LYS A 1 91 ? 9.930 6.512 -9.384 1.00 96.62 91 LYS A CA 1
ATOM 698 C C . LYS A 1 91 ? 9.471 7.793 -8.692 1.00 96.62 91 LYS A C 1
ATOM 700 O O . LYS A 1 91 ? 9.748 8.033 -7.524 1.00 96.62 91 LYS A O 1
ATOM 705 N N . LYS A 1 92 ? 8.782 8.650 -9.455 1.00 93.50 92 LYS A N 1
ATOM 706 C CA . LYS A 1 92 ? 8.373 9.994 -9.006 1.00 93.50 92 LYS A CA 1
ATOM 707 C C . LYS A 1 92 ? 7.256 9.967 -7.964 1.00 93.50 92 LYS A C 1
ATOM 709 O O . LYS A 1 92 ? 7.192 10.873 -7.144 1.00 93.50 92 LYS A O 1
ATOM 714 N N . ASN A 1 93 ? 6.408 8.944 -7.995 1.00 94.69 93 ASN A N 1
ATOM 715 C CA . ASN A 1 93 ? 5.260 8.800 -7.101 1.00 94.69 93 ASN A CA 1
ATOM 716 C C . ASN A 1 93 ? 5.643 8.099 -5.788 1.00 94.69 93 ASN A C 1
ATOM 718 O O . ASN A 1 93 ? 4.892 7.258 -5.303 1.00 94.69 93 ASN A O 1
ATOM 722 N N . VAL A 1 94 ? 6.841 8.378 -5.263 1.00 97.50 94 VAL A N 1
ATOM 723 C CA . VAL A 1 94 ? 7.357 7.748 -4.042 1.00 97.50 94 VAL A CA 1
ATOM 724 C C . VAL A 1 94 ? 6.363 7.916 -2.889 1.00 97.50 94 VAL A C 1
ATOM 726 O O . VAL A 1 94 ? 5.771 8.977 -2.717 1.00 97.50 94 VAL A O 1
ATOM 729 N N . GLY A 1 95 ? 6.130 6.840 -2.140 1.00 98.06 95 GLY A N 1
ATOM 730 C CA . GLY A 1 95 ? 5.173 6.812 -1.038 1.00 98.06 95 GLY A CA 1
ATOM 731 C C . GLY A 1 95 ? 3.716 6.564 -1.429 1.00 98.06 95 GLY A C 1
ATOM 732 O O . GLY A 1 95 ? 2.909 6.358 -0.524 1.00 98.06 95 GLY A O 1
ATOM 733 N N . LEU A 1 96 ? 3.358 6.547 -2.721 1.00 98.31 96 LEU A N 1
ATOM 734 C CA . LEU A 1 96 ? 2.021 6.133 -3.161 1.00 98.31 96 LEU A CA 1
ATOM 735 C C . LEU A 1 96 ? 1.786 4.667 -2.776 1.00 98.31 96 LEU A C 1
ATOM 737 O O . LEU A 1 96 ? 2.662 3.830 -2.994 1.00 98.31 96 LEU A O 1
ATOM 741 N N . ILE A 1 97 ? 0.617 4.363 -2.218 1.00 98.69 97 ILE A N 1
ATOM 742 C CA . ILE A 1 97 ? 0.270 3.022 -1.729 1.00 98.69 97 ILE A CA 1
ATOM 743 C C . ILE A 1 97 ? -0.787 2.430 -2.647 1.00 98.69 97 ILE A C 1
ATOM 745 O O . ILE A 1 97 ? -1.692 3.142 -3.079 1.00 98.69 97 ILE A O 1
ATOM 749 N N . GLY A 1 98 ? -0.699 1.134 -2.922 1.00 98.12 98 GLY A N 1
ATOM 750 C CA . GLY A 1 98 ? -1.682 0.420 -3.719 1.00 98.12 98 GLY A CA 1
ATOM 751 C C . GLY A 1 98 ? -1.993 -0.965 -3.170 1.00 98.12 98 GLY A C 1
ATOM 752 O O . GLY A 1 98 ? -1.134 -1.621 -2.586 1.00 98.12 98 GLY A O 1
ATOM 753 N N . ILE A 1 99 ? -3.219 -1.415 -3.427 1.00 98.12 99 ILE A N 1
ATOM 754 C CA . ILE A 1 99 ? -3.679 -2.786 -3.206 1.00 98.12 99 ILE A CA 1
ATOM 755 C C . ILE A 1 99 ? -4.445 -3.232 -4.455 1.00 98.12 99 ILE A C 1
ATOM 757 O O . ILE A 1 99 ? -5.210 -2.453 -5.036 1.00 98.12 99 ILE A O 1
ATOM 761 N N . ARG A 1 100 ? -4.251 -4.489 -4.865 1.00 97.19 100 ARG A N 1
ATOM 762 C CA . ARG A 1 100 ? -5.091 -5.142 -5.875 1.00 97.19 100 ARG A CA 1
ATOM 763 C C . ARG A 1 100 ? -5.863 -6.308 -5.284 1.00 97.19 100 ARG A C 1
ATOM 765 O O . ARG A 1 100 ? -5.364 -7.000 -4.406 1.00 97.19 100 ARG A O 1
ATOM 772 N N . THR A 1 101 ? -7.060 -6.554 -5.802 1.00 96.62 101 THR A N 1
AT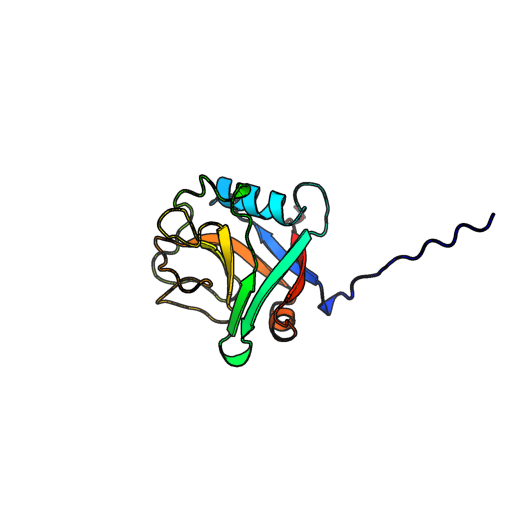OM 773 C CA . THR A 1 101 ? -7.909 -7.702 -5.425 1.00 96.62 101 THR A CA 1
ATOM 774 C C . THR A 1 101 ? -7.703 -8.921 -6.330 1.00 96.62 101 THR A C 1
ATOM 776 O O . THR A 1 101 ? -8.408 -9.916 -6.195 1.00 96.62 101 THR A O 1
ATOM 779 N N . VAL A 1 102 ? -6.731 -8.853 -7.244 1.00 96.56 102 VAL A N 1
ATOM 780 C CA . VAL A 1 102 ? -6.312 -9.938 -8.141 1.00 96.56 102 VAL A CA 1
ATOM 781 C C . VAL A 1 102 ? -4.791 -9.953 -8.265 1.00 96.56 102 VAL A C 1
ATOM 783 O O . VAL A 1 102 ? -4.143 -8.914 -8.106 1.00 96.56 102 VAL A O 1
ATOM 786 N N . ASP A 1 103 ? -4.244 -11.118 -8.592 1.00 97.44 103 ASP A N 1
ATOM 787 C CA . ASP A 1 103 ? -2.825 -11.304 -8.883 1.00 97.44 103 ASP A CA 1
ATOM 788 C C . ASP A 1 103 ? -2.374 -10.459 -10.092 1.00 97.44 103 ASP A C 1
ATOM 790 O O . ASP A 1 103 ? -3.145 -10.180 -11.015 1.00 97.44 103 ASP A O 1
ATOM 794 N N . THR A 1 104 ? -1.102 -10.058 -10.106 1.00 94.81 104 THR A N 1
ATOM 795 C CA . THR A 1 104 ? -0.488 -9.285 -11.196 1.00 94.81 104 THR A CA 1
ATOM 796 C C . THR A 1 104 ? 0.948 -9.735 -11.441 1.00 94.81 104 THR A C 1
ATOM 798 O O . THR A 1 104 ? 1.705 -9.947 -10.497 1.00 94.81 104 THR A O 1
ATOM 801 N N . THR A 1 105 ? 1.332 -9.855 -12.713 1.00 95.62 105 THR A N 1
ATOM 802 C CA . THR A 1 105 ? 2.688 -10.243 -13.151 1.00 95.62 105 THR A CA 1
ATOM 803 C C . THR A 1 105 ? 3.452 -9.110 -13.833 1.00 95.62 105 THR A C 1
ATOM 805 O O . THR A 1 105 ? 4.640 -9.242 -14.101 1.00 95.62 105 THR A O 1
ATOM 808 N N . ASP A 1 106 ? 2.778 -7.997 -14.136 1.00 89.31 106 ASP A N 1
ATOM 809 C CA . ASP A 1 106 ? 3.332 -6.974 -15.032 1.00 89.31 106 ASP A CA 1
ATOM 810 C C . ASP A 1 106 ? 3.791 -5.719 -14.278 1.00 89.31 106 ASP A C 1
ATOM 812 O O . ASP A 1 106 ? 4.844 -5.147 -14.561 1.00 89.31 106 ASP A O 1
ATOM 816 N N . PHE A 1 107 ? 2.979 -5.268 -13.318 1.00 93.38 107 PHE A N 1
ATOM 817 C CA . PHE A 1 107 ? 3.195 -4.032 -12.566 1.00 93.38 107 PHE A CA 1
ATOM 818 C C . PHE A 1 107 ? 2.668 -4.166 -11.144 1.00 93.38 107 PHE A C 1
ATOM 820 O O . PHE A 1 107 ? 1.720 -4.914 -10.885 1.00 93.38 107 PHE A O 1
ATOM 827 N N . GLY A 1 108 ? 3.243 -3.374 -10.242 1.00 93.44 108 GLY A N 1
ATOM 828 C CA . GLY A 1 108 ? 2.763 -3.207 -8.883 1.00 93.44 108 GLY A CA 1
ATOM 829 C C . GLY A 1 108 ? 1.367 -2.571 -8.818 1.00 93.44 108 GLY A C 1
ATOM 830 O O . GLY A 1 108 ? 0.762 -2.174 -9.830 1.00 93.44 108 GLY A O 1
ATOM 831 N N . PRO A 1 109 ? 0.821 -2.434 -7.605 1.00 95.31 109 PRO A N 1
ATOM 832 C CA . PRO A 1 109 ? -0.560 -2.034 -7.404 1.00 95.31 109 PRO A CA 1
ATOM 833 C C . PRO A 1 109 ? -0.761 -0.525 -7.610 1.00 95.31 109 PRO A C 1
ATOM 835 O O . PRO A 1 109 ? -1.885 -0.078 -7.802 1.00 95.31 109 PRO A O 1
ATOM 838 N N . THR A 1 110 ? 0.329 0.245 -7.667 1.00 95.00 110 THR A N 1
ATOM 839 C CA . THR A 1 110 ? 0.367 1.674 -8.010 1.00 95.00 110 THR A CA 1
ATOM 840 C C . THR A 1 110 ? 0.582 1.937 -9.507 1.00 95.00 110 THR A C 1
ATOM 842 O O . THR A 1 110 ? 0.689 3.088 -9.923 1.00 95.00 110 THR A O 1
ATOM 845 N N . GLY A 1 111 ? 0.673 0.883 -10.329 1.00 93.44 111 GLY A N 1
ATOM 846 C CA . GLY A 1 111 ? 0.989 0.976 -11.760 1.00 93.44 111 GLY A CA 1
ATOM 847 C C . GLY A 1 111 ? 2.482 1.145 -12.073 1.00 93.44 111 GLY A C 1
ATOM 848 O O . GLY A 1 111 ? 2.865 1.168 -13.240 1.00 93.44 111 GLY A O 1
ATOM 849 N N . GLU A 1 112 ? 3.334 1.234 -11.052 1.00 96.19 112 GLU A N 1
ATOM 850 C CA . GLU A 1 112 ? 4.790 1.269 -11.200 1.00 96.19 112 GLU A CA 1
ATOM 851 C C . GLU A 1 112 ? 5.360 -0.156 -11.384 1.00 96.19 112 GLU A C 1
ATOM 853 O O . GLU A 1 112 ? 4.742 -1.131 -10.951 1.00 96.19 112 GLU A O 1
ATOM 858 N N . PRO A 1 113 ? 6.532 -0.333 -12.023 1.00 96.81 113 PRO A N 1
ATOM 859 C CA . PRO A 1 113 ? 7.154 -1.652 -12.167 1.00 96.81 113 PRO A CA 1
ATOM 860 C C . PRO A 1 113 ? 7.531 -2.256 -10.805 1.00 96.81 113 PRO A C 1
ATOM 862 O O . PRO A 1 113 ? 7.732 -1.531 -9.827 1.00 96.81 113 PRO A O 1
ATOM 865 N N . PHE A 1 114 ? 7.709 -3.577 -10.743 1.00 97.44 114 PHE A N 1
ATOM 866 C CA . PHE A 1 114 ? 8.082 -4.269 -9.501 1.00 97.44 114 PHE A CA 1
ATOM 867 C C . PHE A 1 114 ? 9.379 -3.754 -8.872 1.00 97.44 114 PHE A C 1
ATOM 869 O O . PHE A 1 114 ? 9.433 -3.549 -7.663 1.00 97.44 114 PHE A O 1
ATOM 876 N N . SER A 1 115 ? 10.377 -3.391 -9.683 1.00 96.81 115 SER A N 1
ATOM 877 C CA . SER A 1 115 ? 11.620 -2.769 -9.198 1.00 96.81 115 SER A CA 1
ATOM 878 C C . SER A 1 115 ? 11.400 -1.444 -8.448 1.00 96.81 115 SER A C 1
ATOM 880 O O . SER A 1 115 ? 12.267 -0.979 -7.710 1.00 96.81 115 SER A O 1
ATOM 882 N N . ALA A 1 116 ? 10.255 -0.797 -8.669 1.00 97.69 116 ALA A N 1
ATOM 883 C CA . ALA A 1 116 ? 9.850 0.442 -8.022 1.00 97.69 116 ALA A CA 1
ATOM 884 C C . ALA A 1 116 ? 8.756 0.243 -6.961 1.00 97.69 116 ALA A C 1
ATOM 886 O O . ALA A 1 116 ? 8.229 1.229 -6.455 1.00 97.69 116 ALA A O 1
ATOM 887 N N . THR A 1 117 ? 8.413 -1.000 -6.624 1.00 98.25 117 THR A N 1
ATOM 888 C CA . THR A 1 117 ? 7.353 -1.337 -5.670 1.00 98.25 117 THR A CA 1
ATOM 889 C C . THR A 1 117 ? 7.946 -2.103 -4.500 1.00 98.25 117 THR A C 1
ATOM 891 O O . THR A 1 117 ? 8.508 -3.171 -4.706 1.00 98.25 117 THR A O 1
ATOM 894 N N . ASN A 1 118 ? 7.801 -1.592 -3.284 1.00 98.69 118 ASN A N 1
ATOM 895 C CA . ASN A 1 118 ? 8.129 -2.320 -2.061 1.00 98.69 118 ASN A CA 1
ATOM 896 C C . ASN A 1 118 ? 6.866 -3.001 -1.535 1.00 98.69 118 ASN A C 1
ATOM 898 O O . ASN A 1 118 ? 5.848 -2.328 -1.361 1.00 98.69 118 ASN A O 1
ATOM 902 N N . VAL A 1 119 ? 6.913 -4.305 -1.263 1.00 98.62 119 VAL A N 1
ATOM 903 C CA . VAL A 1 119 ? 5.808 -5.002 -0.587 1.00 98.62 119 VAL A CA 1
ATOM 904 C C . VAL A 1 119 ? 5.950 -4.811 0.918 1.00 98.62 119 VAL A C 1
ATOM 906 O O . VAL A 1 119 ? 6.974 -5.176 1.494 1.00 98.62 119 VAL A O 1
ATOM 909 N N . VAL A 1 120 ? 4.930 -4.239 1.557 1.00 98.44 120 VAL A N 1
ATOM 910 C CA . VAL A 1 120 ? 4.953 -3.882 2.990 1.00 98.44 120 VAL A CA 1
ATOM 911 C C . VAL A 1 120 ? 4.065 -4.776 3.858 1.00 98.44 120 VAL A C 1
ATOM 913 O O . VAL A 1 120 ? 4.170 -4.774 5.082 1.00 98.44 120 VAL A O 1
ATOM 916 N N . GLY A 1 121 ? 3.223 -5.590 3.236 1.00 98.00 121 GLY A N 1
ATOM 917 C CA . GLY A 1 121 ? 2.323 -6.490 3.936 1.00 98.00 121 GLY A CA 1
ATOM 918 C C . GLY A 1 121 ? 1.262 -7.041 3.005 1.00 98.00 121 GLY A C 1
ATOM 919 O O . GLY A 1 121 ? 1.341 -6.874 1.788 1.00 98.00 121 GLY A O 1
ATOM 920 N N . GLU A 1 122 ? 0.253 -7.659 3.594 1.00 98.00 122 GLU A N 1
ATOM 921 C CA . GLU A 1 122 ? -0.876 -8.237 2.881 1.00 98.00 122 GLU A CA 1
ATOM 922 C C . GLU A 1 122 ? -2.180 -8.043 3.655 1.00 98.00 122 GLU A C 1
ATOM 924 O O . GLU A 1 122 ? -2.199 -7.944 4.883 1.00 98.00 122 GLU A O 1
ATOM 929 N N . VAL A 1 123 ? -3.287 -7.983 2.924 1.00 97.19 123 VAL A N 1
ATOM 930 C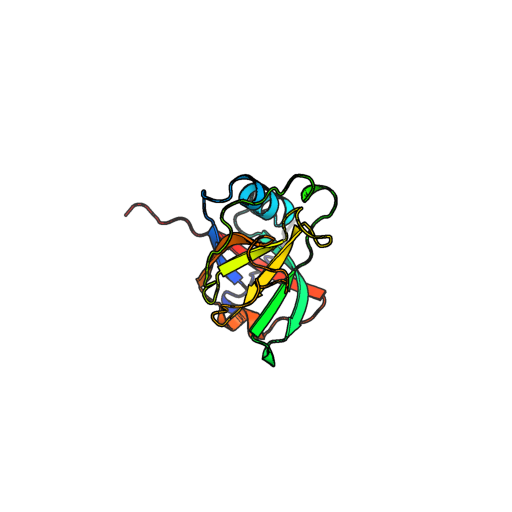 CA . VAL A 1 123 ? -4.635 -8.035 3.483 1.00 97.19 123 VAL A CA 1
ATOM 931 C C . VAL A 1 123 ? -4.959 -9.479 3.844 1.00 97.19 123 VAL A C 1
ATOM 933 O O . VAL A 1 123 ? -4.969 -10.351 2.981 1.00 97.19 123 VAL A O 1
ATOM 936 N N . VAL A 1 124 ? -5.297 -9.716 5.109 1.00 95.75 124 VAL A N 1
ATOM 937 C CA . VAL A 1 124 ? -5.648 -11.045 5.638 1.00 95.75 124 VAL A CA 1
ATOM 938 C C . VAL A 1 124 ? -7.127 -11.172 6.010 1.00 95.75 124 VAL A C 1
ATOM 940 O O . VAL A 1 124 ? -7.591 -12.255 6.356 1.00 95.75 124 VAL A O 1
ATOM 943 N N . GLY A 1 125 ? -7.901 -10.086 5.917 1.00 92.56 125 GLY A N 1
ATOM 944 C CA . GLY A 1 125 ? -9.346 -10.125 6.129 1.00 92.56 125 GLY A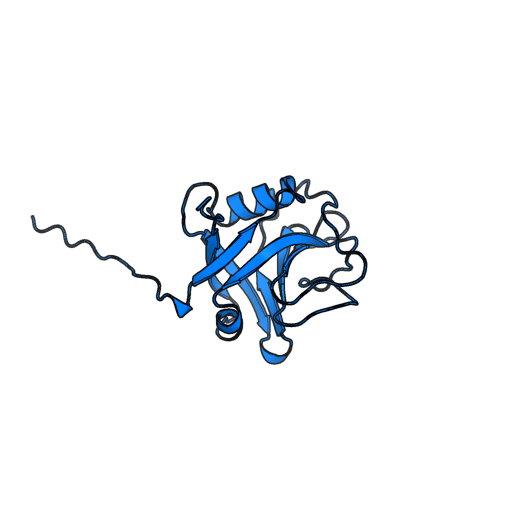 CA 1
ATOM 945 C C . GLY A 1 125 ? -10.086 -8.932 5.530 1.00 92.56 125 GLY A C 1
ATOM 946 O O . GLY A 1 125 ? -9.570 -7.816 5.526 1.00 92.56 125 GLY A O 1
ATOM 947 N N . ASN A 1 126 ? -11.317 -9.188 5.069 1.00 92.44 126 ASN A N 1
ATOM 948 C CA . ASN A 1 126 ? -12.240 -8.212 4.471 1.00 92.44 126 ASN A CA 1
ATOM 949 C C . ASN A 1 126 ? -11.707 -7.529 3.193 1.00 92.44 126 ASN A C 1
ATOM 951 O O . ASN A 1 126 ? -11.943 -6.345 2.953 1.00 92.44 126 ASN A O 1
ATOM 955 N N . ILE A 1 127 ? -10.995 -8.275 2.343 1.00 93.62 127 ILE A N 1
ATOM 956 C CA . ILE A 1 127 ? -10.465 -7.744 1.080 1.00 93.62 127 ILE A CA 1
ATOM 957 C C . ILE A 1 127 ? -11.583 -7.252 0.143 1.00 93.62 127 ILE A C 1
ATOM 959 O O . ILE A 1 127 ? -11.408 -6.258 -0.562 1.00 93.62 127 ILE A O 1
ATOM 963 N N . GLU A 1 128 ? -12.766 -7.878 0.174 1.00 90.88 128 GLU A N 1
ATOM 964 C CA . GLU A 1 128 ? -13.916 -7.454 -0.629 1.00 90.88 128 GLU A CA 1
ATOM 965 C C . GLU A 1 128 ? -14.439 -6.068 -0.225 1.00 90.88 128 GLU A C 1
ATOM 967 O O . GLU A 1 128 ? -15.084 -5.398 -1.037 1.00 90.88 128 GLU A O 1
ATOM 972 N N . GLY A 1 129 ? -14.130 -5.611 0.996 1.00 91.06 129 GLY A N 1
ATOM 973 C CA . GLY A 1 129 ? -14.442 -4.269 1.482 1.00 91.06 129 GLY A CA 1
ATOM 974 C C . GLY A 1 129 ? -13.845 -3.162 0.609 1.00 91.06 129 GLY A C 1
ATOM 975 O O . GLY A 1 129 ? -14.453 -2.099 0.474 1.00 91.06 129 GLY A O 1
ATOM 976 N N . LEU A 1 130 ? -12.728 -3.432 -0.082 1.00 93.25 130 LEU A N 1
ATOM 977 C CA . LEU A 1 130 ? -12.113 -2.488 -1.021 1.00 93.25 130 LEU A CA 1
ATOM 978 C C . LEU A 1 130 ? -13.074 -2.077 -2.147 1.00 93.25 130 LEU A C 1
ATOM 980 O O . LEU A 1 130 ? -13.094 -0.913 -2.538 1.00 93.25 130 LEU A O 1
ATOM 984 N N . ASN A 1 131 ? -13.955 -2.975 -2.600 1.00 92.75 131 ASN A N 1
ATOM 985 C CA . ASN A 1 131 ? -14.910 -2.691 -3.679 1.00 92.75 131 ASN A CA 1
ATOM 986 C C . ASN A 1 131 ? -15.960 -1.625 -3.318 1.00 92.75 131 ASN A C 1
ATOM 988 O O . ASN A 1 131 ? -16.650 -1.121 -4.203 1.00 92.75 131 ASN A O 1
ATOM 992 N N . LYS A 1 132 ? -16.097 -1.277 -2.033 1.00 91.44 132 LYS A N 1
ATOM 993 C CA . LYS A 1 132 ? -17.004 -0.221 -1.557 1.00 91.44 132 LYS A CA 1
ATOM 994 C C . LYS A 1 132 ? -16.347 1.166 -1.538 1.00 91.44 132 LYS A C 1
ATOM 996 O O . LYS A 1 132 ? -17.046 2.159 -1.319 1.00 91.44 132 LYS A O 1
ATOM 1001 N N . LEU A 1 133 ? -15.027 1.243 -1.732 1.00 93.38 133 LEU A N 1
ATOM 1002 C CA . LEU A 1 133 ? -14.273 2.490 -1.657 1.00 93.38 133 LEU A CA 1
ATOM 1003 C C . LEU A 1 133 ? -14.633 3.444 -2.794 1.00 93.38 133 LEU A C 1
ATOM 1005 O O . LEU A 1 133 ? -14.986 3.042 -3.903 1.00 93.38 133 LEU A O 1
ATOM 1009 N N . LYS A 1 134 ? -14.520 4.738 -2.497 1.00 93.44 134 LYS A N 1
ATOM 1010 C CA . LYS A 1 134 ? -14.731 5.829 -3.446 1.00 93.44 134 LYS A CA 1
ATOM 1011 C C . LYS A 1 134 ? -13.567 6.796 -3.348 1.00 93.44 134 LYS A C 1
ATOM 1013 O O . LYS A 1 134 ? -12.971 6.949 -2.283 1.00 93.44 134 LYS A O 1
ATOM 1018 N N . ASP A 1 135 ? -13.289 7.499 -4.433 1.00 94.44 135 ASP A N 1
ATOM 1019 C CA . ASP A 1 135 ? -12.258 8.529 -4.449 1.00 94.44 135 ASP A CA 1
ATOM 1020 C C . ASP A 1 135 ? -12.464 9.540 -3.311 1.00 94.44 135 ASP A C 1
ATOM 1022 O O . ASP A 1 135 ? -13.564 10.052 -3.083 1.00 94.44 135 ASP A O 1
ATOM 1026 N N . GLY A 1 136 ? -11.391 9.805 -2.565 1.00 93.69 136 GLY A N 1
ATOM 1027 C CA . GLY A 1 136 ? -11.397 10.720 -1.428 1.00 93.69 136 GLY A CA 1
ATOM 1028 C C . GLY A 1 136 ? -12.003 10.177 -0.128 1.00 93.69 136 GLY A C 1
ATOM 1029 O O . GLY A 1 136 ? -11.950 10.900 0.868 1.00 93.69 136 GLY A O 1
ATOM 1030 N N . SER A 1 137 ? -12.542 8.950 -0.094 1.00 94.19 137 SER A N 1
ATOM 1031 C CA . SER A 1 137 ? -13.003 8.325 1.153 1.00 94.19 137 SER A CA 1
ATOM 1032 C C . SER A 1 137 ? -11.835 7.896 2.052 1.00 94.19 137 SER A C 1
ATOM 1034 O O . SER A 1 137 ? -10.664 7.953 1.666 1.00 94.19 137 SER A O 1
ATOM 1036 N N . THR A 1 138 ? -12.156 7.451 3.265 1.00 94.44 138 THR A N 1
ATOM 1037 C CA . THR A 1 138 ? -11.184 6.904 4.220 1.00 94.44 138 THR A CA 1
ATOM 1038 C C . THR A 1 138 ? -11.343 5.393 4.295 1.00 94.44 138 THR A C 1
ATOM 1040 O O . THR A 1 138 ? -12.459 4.901 4.439 1.00 94.44 138 THR A O 1
ATOM 1043 N N . LEU A 1 139 ? -10.232 4.671 4.203 1.00 94.81 139 LEU A N 1
ATOM 1044 C CA . LEU A 1 139 ? -10.126 3.261 4.553 1.00 94.81 139 LEU A CA 1
ATOM 1045 C C . LEU A 1 139 ? -9.574 3.153 5.976 1.00 94.81 139 LEU A C 1
ATOM 1047 O O . LEU A 1 139 ? -8.596 3.830 6.304 1.00 94.81 139 LEU A O 1
ATOM 1051 N N . TYR A 1 140 ? -10.164 2.286 6.792 1.00 95.62 140 TYR A N 1
ATOM 1052 C CA . TYR A 1 140 ? -9.648 1.943 8.113 1.00 95.62 140 TYR A CA 1
ATOM 1053 C C . TYR A 1 140 ? -8.895 0.619 8.035 1.00 95.62 140 TYR A C 1
ATOM 1055 O O . TYR A 1 140 ? -9.380 -0.337 7.428 1.00 95.62 140 TYR A O 1
ATOM 1063 N N 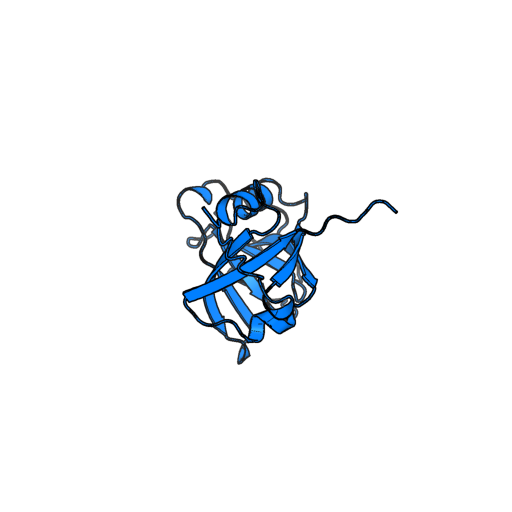. ILE A 1 141 ? -7.712 0.565 8.641 1.00 95.69 141 ILE A N 1
ATOM 1064 C CA . ILE A 1 141 ? -6.869 -0.633 8.657 1.00 95.69 141 ILE A CA 1
ATOM 1065 C C . ILE A 1 141 ? -6.522 -1.020 10.092 1.00 95.69 141 ILE A C 1
ATOM 1067 O O . ILE A 1 141 ? -6.333 -0.150 10.940 1.00 95.69 141 ILE A O 1
ATOM 1071 N N . HIS A 1 142 ? -6.420 -2.316 10.355 1.00 94.94 142 HIS A N 1
ATOM 1072 C CA . HIS A 1 142 ? -6.004 -2.872 11.638 1.00 94.94 142 HIS A CA 1
ATOM 1073 C C . HIS A 1 142 ? -4.904 -3.901 11.392 1.00 94.94 142 HIS A C 1
ATOM 1075 O O . HIS A 1 142 ? -5.101 -4.845 10.622 1.00 94.94 142 HIS A O 1
ATOM 1081 N N . GLU A 1 143 ? -3.741 -3.698 12.010 1.00 94.44 143 GLU A N 1
ATOM 1082 C CA . GLU A 1 143 ? -2.673 -4.694 11.967 1.00 94.44 143 GLU A CA 1
ATOM 1083 C C . GLU A 1 143 ? -3.048 -5.858 12.885 1.00 94.44 143 GLU A C 1
ATOM 1085 O O . GLU A 1 143 ? -3.353 -5.661 14.060 1.00 94.44 143 GLU A O 1
ATOM 1090 N N . VAL A 1 144 ? -3.045 -7.072 12.340 1.00 93.38 144 VAL A N 1
ATOM 1091 C CA . VAL A 1 144 ? -3.166 -8.289 13.141 1.00 93.38 144 VAL A CA 1
ATOM 1092 C C . VAL A 1 144 ? -1.782 -8.886 13.351 1.00 93.38 144 VAL A C 1
ATOM 1094 O O . VAL A 1 144 ? -1.007 -9.059 12.408 1.00 93.38 144 VAL A O 1
ATOM 1097 N N . TYR A 1 145 ? -1.487 -9.214 14.600 1.00 84.75 145 TYR A N 1
ATOM 1098 C CA . TYR A 1 145 ? -0.332 -10.018 14.965 1.00 84.75 145 TYR A CA 1
ATOM 1099 C C . TYR A 1 145 ? -0.794 -11.476 15.032 1.00 84.75 145 TYR A C 1
ATOM 1101 O O . TYR A 1 145 ? -1.936 -11.740 15.407 1.00 84.75 145 TYR A O 1
ATOM 1109 N N . GLU A 1 146 ? 0.047 -12.423 14.613 1.00 68.25 146 GLU A N 1
ATOM 1110 C CA . GLU A 1 146 ? -0.211 -13.819 14.971 1.00 68.25 146 GLU A CA 1
ATOM 1111 C C . GLU A 1 146 ? -0.125 -13.896 16.495 1.00 68.25 146 GLU A C 1
ATOM 1113 O O . GLU A 1 146 ? 0.921 -13.594 17.067 1.00 68.25 146 GLU A O 1
ATOM 1118 N N . ASP A 1 147 ? -1.243 -14.221 17.143 1.00 48.84 147 ASP A N 1
ATOM 1119 C CA . ASP A 1 147 ? -1.205 -14.659 18.528 1.00 48.84 147 ASP A CA 1
ATOM 1120 C C . ASP A 1 147 ? -0.342 -15.933 18.544 1.00 48.84 147 ASP A C 1
ATOM 1122 O O . ASP A 1 147 ? -0.650 -16.908 17.852 1.00 48.84 147 ASP A O 1
ATOM 1126 N N . ASP A 1 148 ? 0.781 -15.895 19.266 1.00 36.59 148 ASP A N 1
ATOM 1127 C CA . ASP A 1 148 ? 1.529 -17.095 19.645 1.00 36.59 148 ASP A CA 1
ATOM 1128 C C . ASP A 1 148 ? 0.608 -17.936 20.559 1.00 36.59 148 ASP A C 1
ATOM 1130 O O . ASP A 1 148 ? 0.647 -17.791 21.783 1.00 36.59 148 ASP A O 1
ATOM 1134 N N . ASP A 1 149 ? -0.272 -18.748 19.962 1.00 33.81 149 ASP A N 1
ATOM 1135 C CA . ASP A 1 149 ? -1.063 -19.788 20.646 1.00 33.81 149 ASP A CA 1
ATOM 1136 C C . ASP A 1 149 ? -0.168 -20.937 21.160 1.00 33.81 149 ASP A C 1
ATOM 1138 O O . ASP A 1 149 ? 0.641 -21.490 20.371 1.00 33.81 149 ASP A O 1
#

Radius of gyration: 15.48 Å; chains: 1; bounding box: 39×36×50 Å

Secondary structure (DSSP, 8-state):
--------PPPGGGEEEEEE-TTSHHHHHHHHHHHTTTT-SEEEEEEEEEEGGGTEEEE---TTTTTT----S--SS-B-TTEEEEE-TTSTTTT-EEEESS-BSSS-TTSS-GGGEEEEEEEEE-GGGGGG--TT-EEEEEEPP----

Foldseek 3Di:
DDDDDDDDDDPPLLEWEWAWDPQQVLLLVQCCVQQVVVPDQKGKFWWAAADVVQQATKTDFDPVSLPPQAQTQFDDFKDAAFFKKAFHPVDDRRGIIMGGRGMDGADDRVRHRSSRIHGTTGTPDSSVSSSVDDHRDMGMYGYDDPDPD

Sequence (149 aa):
ESGEVTTFGIASDELLNVKLTDKAPRTRWYLEKITGLAEKPVGTLKVYFAVPDMNMFMFNGDNDESKGLIPENNPEDLMKAGEIGVTNMSKKNVGLIGIRTVDTTDFGPTGEPFSATNVVGEVVGNIEGLNKLKDGSTLYIHEVYEDDD

pLDDT: mean 90.15, std 15.77, range [33.81, 98.69]